Protein AF-A0A699R259-F1 (afdb_monomer_lite)

pLDDT: mean 78.9, std 12.75, range [42.56, 92.12]

Foldseek 3Di:
DPPPPPVCDLLNQPDPPDDNVVSVVVLVPADPLLNVLNVCCVPPVVCNVVVVPDPPRDDRCVVVVPCVVDDPVVNVCVCVVCVPVVVVVVVVVVVD

Sequence (96 aa):
LAGATLIAPVVNYWWPNFPSTLSSKEYSKQFVHDKWSLWVAHHLPSLTYWWNTRTWLPPHSVIAHSPDVLSPQDRKLVPIFTAGRAGVEEQVRQQG

Structure (mmCIF, N/CA/C/O backbone):
data_AF-A0A699R259-F1
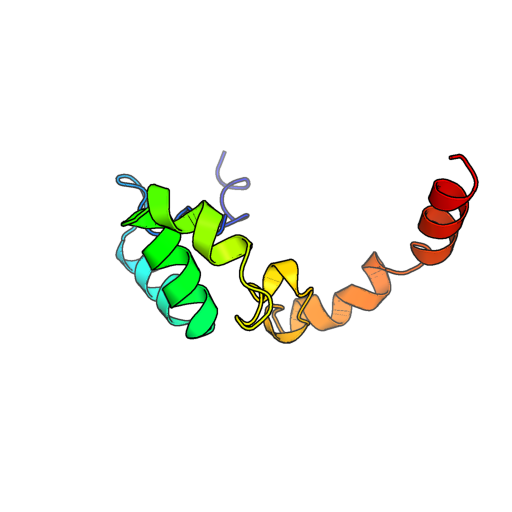#
_entry.id   AF-A0A699R259-F1
#
loop_
_atom_site.group_PDB
_atom_site.id
_atom_site.type_symbol
_atom_site.label_atom_id
_atom_site.label_alt_id
_atom_site.label_comp_id
_atom_site.label_asym_id
_atom_site.label_entity_id
_atom_site.label_seq_id
_atom_site.pdbx_PDB_ins_code
_atom_site.Cartn_x
_atom_site.Cartn_y
_atom_site.Cartn_z
_atom_site.occupancy
_atom_site.B_iso_or_equiv
_atom_site.auth_seq_id
_atom_site.auth_comp_id
_atom_site.auth_asym_id
_atom_site.auth_atom_id
_atom_site.pdbx_PDB_model_num
ATOM 1 N N . LEU A 1 1 ? 16.574 -9.266 18.065 1.00 44.75 1 LEU A N 1
ATOM 2 C CA . LEU A 1 1 ? 15.522 -9.593 17.075 1.00 44.75 1 LEU A CA 1
ATOM 3 C C . LEU A 1 1 ? 14.781 -8.311 16.651 1.00 44.75 1 LEU A C 1
ATOM 5 O O . LEU A 1 1 ? 13.594 -8.183 16.890 1.00 44.75 1 LEU A O 1
ATOM 9 N N . ALA A 1 2 ? 15.487 -7.326 16.082 1.00 47.66 2 ALA A N 1
ATOM 10 C CA . ALA A 1 2 ? 14.927 -6.009 15.719 1.00 47.66 2 ALA A CA 1
ATOM 11 C C . ALA A 1 2 ? 15.024 -5.712 14.206 1.00 47.66 2 ALA A C 1
ATOM 13 O O . ALA A 1 2 ? 14.713 -4.614 13.765 1.00 47.66 2 ALA A O 1
ATOM 14 N N . GLY A 1 3 ? 15.480 -6.693 13.417 1.00 42.56 3 GLY A N 1
ATOM 15 C CA . GLY A 1 3 ? 15.744 -6.544 11.982 1.00 42.56 3 GLY A CA 1
ATOM 16 C C . GLY A 1 3 ? 14.664 -7.109 11.054 1.00 42.56 3 GLY A C 1
ATOM 17 O O . GLY A 1 3 ? 14.7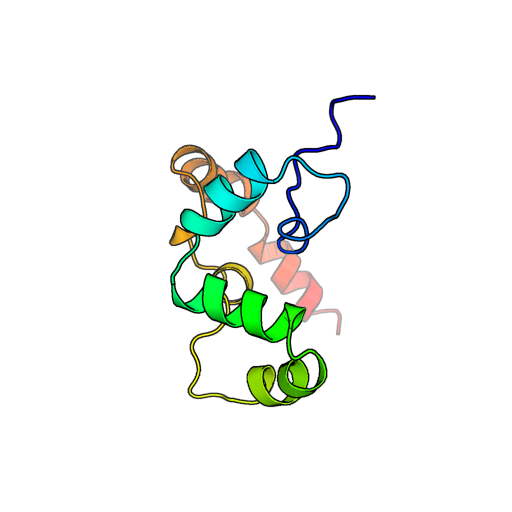94 -6.967 9.849 1.00 42.56 3 GLY A O 1
ATOM 18 N N . ALA A 1 4 ? 13.606 -7.739 11.579 1.00 46.62 4 ALA A N 1
ATOM 19 C CA . ALA A 1 4 ? 12.558 -8.369 10.762 1.00 46.62 4 ALA A CA 1
ATOM 20 C C . ALA A 1 4 ? 11.317 -7.476 10.534 1.00 46.62 4 ALA A C 1
ATOM 22 O O . ALA A 1 4 ? 10.376 -7.886 9.863 1.00 46.62 4 ALA A O 1
ATOM 23 N N . THR A 1 5 ? 11.284 -6.262 11.092 1.00 45.62 5 THR A N 1
ATOM 24 C CA . THR A 1 5 ? 10.029 -5.509 11.297 1.00 45.62 5 THR A CA 1
ATOM 25 C C . THR A 1 5 ? 9.686 -4.490 10.201 1.00 45.62 5 THR A C 1
ATOM 27 O O . THR A 1 5 ? 8.698 -3.776 10.336 1.00 45.62 5 THR A O 1
ATOM 30 N N . LEU A 1 6 ? 10.460 -4.386 9.115 1.00 48.62 6 LEU A N 1
ATOM 31 C CA . LEU A 1 6 ? 10.230 -3.374 8.066 1.00 48.62 6 LEU A CA 1
ATOM 32 C C . LEU A 1 6 ? 9.876 -3.947 6.690 1.00 48.62 6 LEU A C 1
ATOM 34 O O . LEU A 1 6 ? 10.013 -3.265 5.682 1.00 48.62 6 LEU A O 1
ATOM 38 N N . ILE A 1 7 ? 9.305 -5.149 6.638 1.00 49.66 7 ILE A N 1
ATOM 39 C CA . ILE A 1 7 ? 8.251 -5.370 5.647 1.00 49.66 7 ILE A CA 1
ATOM 40 C C . ILE A 1 7 ? 7.007 -4.851 6.349 1.00 49.66 7 ILE A C 1
ATOM 42 O O . ILE A 1 7 ? 6.450 -5.568 7.164 1.00 49.66 7 ILE A O 1
ATOM 46 N N . ALA A 1 8 ? 6.648 -3.579 6.174 1.00 54.44 8 ALA A N 1
ATOM 47 C CA . ALA A 1 8 ? 5.375 -3.078 6.682 1.00 54.44 8 ALA A CA 1
ATOM 48 C C . ALA A 1 8 ? 4.294 -3.656 5.762 1.00 54.44 8 ALA A C 1
ATOM 50 O O . ALA A 1 8 ? 4.140 -3.159 4.643 1.00 54.44 8 ALA A O 1
ATOM 51 N N . PRO A 1 9 ? 3.590 -4.740 6.140 1.00 56.47 9 PRO A N 1
ATOM 52 C CA . PRO A 1 9 ? 2.539 -5.227 5.279 1.00 56.47 9 PRO A CA 1
ATOM 53 C C . PRO A 1 9 ? 1.436 -4.165 5.260 1.00 56.47 9 PRO A C 1
ATOM 55 O O . PRO A 1 9 ? 1.206 -3.465 6.249 1.00 56.47 9 PRO A O 1
ATOM 58 N N . VAL A 1 10 ? 0.716 -4.076 4.146 1.00 61.16 10 VAL A N 1
ATOM 59 C CA . VAL A 1 10 ? -0.376 -3.109 3.939 1.00 61.16 10 VAL A CA 1
ATOM 60 C C . VAL A 1 10 ? -1.484 -3.221 5.018 1.00 61.16 10 VAL A C 1
ATOM 62 O O . VAL A 1 10 ? -2.322 -2.340 5.171 1.00 61.16 10 VAL A O 1
ATOM 65 N N . VAL A 1 11 ? -1.465 -4.290 5.820 1.00 62.34 11 VAL A N 1
ATOM 66 C CA . VAL A 1 11 ? -2.400 -4.570 6.921 1.00 62.34 11 VAL A CA 1
ATOM 67 C C . VAL A 1 11 ? -2.002 -3.972 8.278 1.00 62.34 11 VAL A C 1
ATOM 69 O O . VAL A 1 11 ? -2.792 -4.035 9.216 1.00 62.34 11 VAL A O 1
ATOM 72 N N . ASN A 1 12 ? -0.803 -3.396 8.422 1.00 72.19 12 ASN A N 1
ATOM 73 C CA . ASN A 1 12 ? -0.277 -3.007 9.738 1.00 72.19 12 ASN A CA 1
ATOM 74 C C . ASN A 1 12 ? -0.866 -1.693 10.293 1.00 72.19 12 ASN A C 1
ATOM 76 O O . ASN A 1 12 ? -0.547 -1.283 11.407 1.00 72.19 12 ASN A O 1
ATOM 80 N N . TYR A 1 13 ? -1.727 -1.009 9.531 1.00 78.31 13 TYR A N 1
ATOM 81 C CA . TYR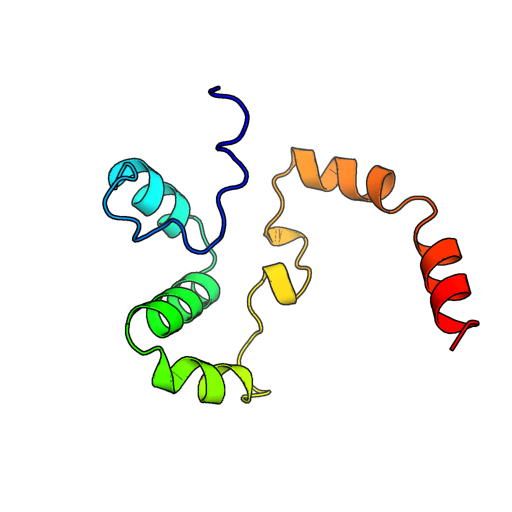 A 1 13 ? -2.230 0.311 9.916 1.00 78.31 13 TYR A CA 1
ATOM 82 C C . TYR A 1 13 ? -3.133 0.304 11.156 1.00 78.31 13 TYR A C 1
ATOM 84 O O . TYR A 1 13 ? -3.150 1.286 11.898 1.00 78.31 13 TYR A O 1
ATOM 92 N N . TRP A 1 14 ? -3.819 -0.813 11.409 1.00 82.31 14 TRP A N 1
ATOM 93 C CA . TRP A 1 14 ? -4.798 -0.963 12.491 1.00 82.31 14 TRP A CA 1
ATOM 94 C C . TRP A 1 14 ? -4.406 -2.020 13.535 1.00 82.31 14 TRP A C 1
ATOM 96 O O . TRP A 1 14 ? -5.255 -2.488 14.292 1.00 82.31 14 TRP A O 1
ATOM 106 N N . TRP A 1 15 ? -3.133 -2.430 13.596 1.00 83.50 15 TRP A N 1
ATOM 107 C CA . TRP A 1 15 ? -2.682 -3.366 14.628 1.00 83.50 15 TRP A CA 1
ATOM 108 C C . TRP A 1 15 ? -2.650 -2.702 16.014 1.00 83.50 15 TRP A C 1
ATOM 110 O O . TRP A 1 15 ? -1.985 -1.680 16.180 1.00 83.50 15 TRP A O 1
ATOM 120 N N . PRO A 1 16 ? -3.297 -3.295 17.038 1.00 76.19 16 PRO A N 1
ATOM 121 C CA . PRO A 1 16 ? -3.467 -2.657 18.346 1.00 76.19 16 PRO A CA 1
ATOM 122 C C . PRO A 1 16 ? -2.150 -2.429 19.105 1.00 76.19 16 PRO A C 1
ATOM 124 O O . PRO A 1 16 ? -2.073 -1.528 19.932 1.00 76.19 16 PRO A O 1
ATOM 127 N N . ASN A 1 17 ? -1.106 -3.211 18.810 1.00 81.31 17 ASN A N 1
ATOM 128 C CA . ASN A 1 17 ? 0.208 -3.116 19.459 1.00 81.31 17 ASN A CA 1
ATOM 129 C C . ASN A 1 17 ? 1.252 -2.351 18.621 1.00 81.31 17 ASN A C 1
ATOM 131 O O . ASN A 1 17 ? 2.431 -2.346 18.973 1.00 81.31 17 ASN A O 1
ATOM 135 N N . PHE A 1 18 ? 0.856 -1.741 17.497 1.00 80.81 18 PHE A N 1
ATOM 136 C CA . PHE A 1 18 ? 1.765 -0.993 16.629 1.00 80.81 18 PHE A CA 1
ATOM 137 C C . PHE A 1 18 ? 1.668 0.520 16.899 1.00 80.81 18 PHE A C 1
ATOM 139 O O . PHE A 1 18 ? 0.567 1.016 17.148 1.00 80.81 18 PHE A O 1
ATOM 146 N N . PRO A 1 19 ? 2.777 1.287 16.846 1.00 84.19 19 PRO A N 1
ATOM 147 C CA . PRO A 1 19 ? 2.739 2.728 17.085 1.00 84.19 19 PRO A CA 1
ATOM 148 C C . PRO A 1 19 ? 1.786 3.449 16.118 1.00 84.19 19 PRO A C 1
ATOM 150 O O . PRO A 1 19 ? 2.088 3.611 14.934 1.00 84.19 19 PRO A O 1
ATOM 153 N N . SER A 1 20 ? 0.650 3.922 16.641 1.00 80.06 20 SER A N 1
ATOM 154 C CA . SER A 1 20 ? -0.435 4.539 15.858 1.00 80.06 20 SER A CA 1
ATOM 155 C C . SER A 1 20 ? -0.000 5.796 15.098 1.00 80.06 20 SER A C 1
ATOM 157 O O . SER A 1 20 ? -0.518 6.107 14.025 1.00 80.06 20 SER A O 1
ATOM 159 N N . THR A 1 21 ? 0.984 6.519 15.630 1.00 85.31 21 THR A N 1
ATOM 160 C CA . THR A 1 21 ? 1.576 7.707 15.004 1.00 85.31 21 THR A CA 1
ATOM 161 C C . THR A 1 21 ? 2.370 7.354 13.750 1.00 85.31 21 THR A C 1
ATOM 163 O O . THR A 1 21 ? 2.276 8.055 12.741 1.00 85.31 21 THR A O 1
ATOM 166 N N . LEU A 1 22 ? 3.124 6.252 13.793 1.00 84.00 22 LEU A N 1
ATOM 167 C CA . LEU A 1 22 ? 3.899 5.759 12.662 1.00 84.00 22 LEU A CA 1
ATOM 168 C C . LEU A 1 22 ? 2.965 5.193 11.591 1.00 84.00 22 LEU A C 1
ATOM 170 O O . LEU A 1 22 ? 3.085 5.569 10.427 1.00 84.00 22 LEU A O 1
ATOM 174 N N . SER A 1 23 ? 1.998 4.353 11.978 1.00 82.81 23 SER A N 1
ATOM 175 C CA . SER A 1 23 ? 1.034 3.804 11.021 1.00 82.81 23 SER A CA 1
ATOM 176 C C . SER A 1 23 ? 0.210 4.895 10.348 1.00 82.81 23 SER A C 1
ATOM 178 O O . SER A 1 23 ? 0.095 4.880 9.128 1.00 82.81 23 SER A O 1
ATOM 180 N N . SER A 1 24 ? -0.295 5.882 11.091 1.00 82.94 24 SER A N 1
ATOM 181 C CA . SER A 1 24 ? -1.067 6.989 10.506 1.00 82.94 24 SER A CA 1
ATOM 182 C C . SER A 1 24 ? -0.229 7.825 9.536 1.00 82.94 24 SER A C 1
ATOM 184 O O . SER A 1 24 ? -0.711 8.224 8.474 1.00 82.94 24 SER A O 1
ATOM 186 N N . LYS A 1 25 ? 1.048 8.061 9.866 1.00 85.88 25 LYS A N 1
ATOM 187 C CA . LYS A 1 25 ? 1.974 8.791 8.997 1.00 85.88 25 LYS A CA 1
ATOM 188 C C . LYS A 1 25 ? 2.222 8.039 7.695 1.00 85.88 25 LYS A C 1
ATOM 190 O O . LYS A 1 25 ? 2.126 8.646 6.634 1.00 85.88 25 LYS A O 1
ATOM 195 N N . GLU A 1 26 ? 2.503 6.742 7.749 1.00 84.19 26 GLU A N 1
ATOM 196 C CA . GLU A 1 26 ? 2.722 5.950 6.535 1.00 84.19 26 GLU A CA 1
ATOM 197 C C . GLU A 1 26 ? 1.428 5.740 5.736 1.00 84.19 26 GLU A C 1
ATOM 199 O O . GLU A 1 26 ? 1.451 5.839 4.512 1.00 84.19 26 GLU A O 1
ATOM 204 N N . TYR A 1 27 ? 0.286 5.557 6.404 1.00 84.12 27 TYR A N 1
ATOM 205 C CA . TYR A 1 27 ? -1.026 5.485 5.755 1.00 84.12 27 TYR A CA 1
ATOM 206 C C . TYR A 1 27 ? -1.314 6.761 4.964 1.00 84.12 27 TYR A C 1
ATOM 208 O O . TYR A 1 27 ? -1.737 6.707 3.813 1.00 84.12 27 TYR A O 1
ATOM 216 N N . SER A 1 28 ? -1.009 7.932 5.537 1.00 85.00 28 SER A N 1
ATOM 217 C CA . SER A 1 28 ? -1.251 9.221 4.881 1.00 85.00 28 SER A CA 1
ATOM 218 C C . SER A 1 28 ? -0.514 9.376 3.544 1.00 85.00 28 SER A C 1
ATOM 220 O O . SER A 1 28 ? -1.060 10.004 2.631 1.00 85.00 28 SER A O 1
ATOM 222 N N . LYS A 1 29 ? 0.665 8.750 3.406 1.00 86.12 29 LYS A N 1
ATOM 223 C CA . LYS A 1 29 ? 1.506 8.790 2.200 1.00 86.12 29 LYS A CA 1
ATOM 224 C C . LYS A 1 29 ? 0.996 7.912 1.059 1.00 86.12 29 LYS A C 1
ATOM 226 O O . LYS A 1 29 ? 1.442 8.100 -0.068 1.00 86.12 29 LYS A O 1
ATOM 231 N N . GLN A 1 30 ? 0.097 6.962 1.322 1.00 86.06 30 GLN A N 1
ATOM 232 C CA . GLN A 1 30 ? -0.467 6.126 0.265 1.00 86.06 30 GLN A CA 1
ATOM 233 C C . GLN A 1 30 ? -1.330 6.943 -0.702 1.00 86.06 30 GLN A C 1
ATOM 235 O O . GLN A 1 30 ? -1.898 7.987 -0.346 1.00 86.06 30 GLN A O 1
ATOM 240 N N . PHE A 1 31 ? -1.478 6.420 -1.920 1.00 88.69 31 PHE A N 1
ATOM 241 C CA . PHE A 1 31 ? -2.416 6.955 -2.898 1.00 88.69 31 PHE A CA 1
ATOM 242 C C . PHE A 1 31 ? -3.835 6.997 -2.323 1.00 88.69 31 PHE A C 1
ATOM 244 O O . PHE A 1 31 ? -4.221 6.198 -1.468 1.00 88.69 31 PHE A O 1
ATOM 251 N N . VAL A 1 32 ? -4.627 7.974 -2.766 1.00 89.19 32 VAL A N 1
ATOM 252 C CA . VAL A 1 32 ? -5.977 8.183 -2.222 1.00 89.19 32 VAL A CA 1
ATOM 253 C C . VAL A 1 32 ? -6.865 6.959 -2.452 1.00 89.19 32 VAL A C 1
ATOM 255 O O . VAL A 1 32 ? -7.571 6.561 -1.528 1.00 89.19 32 VAL A O 1
ATOM 258 N N . HIS A 1 33 ? -6.810 6.322 -3.627 1.00 87.44 33 HIS A N 1
ATOM 259 C CA . HIS A 1 33 ? -7.621 5.126 -3.891 1.00 87.44 33 HIS A CA 1
ATOM 260 C C . HIS A 1 33 ? -7.145 3.916 -3.079 1.00 87.44 33 HIS A C 1
ATOM 262 O O . HIS A 1 33 ? -7.972 3.157 -2.584 1.00 87.44 33 HIS A O 1
ATOM 268 N N . ASP A 1 34 ? -5.834 3.784 -2.871 1.00 89.25 34 ASP A N 1
ATOM 269 C CA . ASP A 1 34 ? -5.236 2.738 -2.040 1.00 89.25 34 ASP A CA 1
ATOM 270 C C . ASP A 1 34 ? -5.701 2.839 -0.585 1.00 89.25 34 ASP A C 1
ATOM 272 O O . ASP A 1 34 ? -6.090 1.831 0.006 1.00 89.25 34 ASP A O 1
ATOM 276 N N . LYS A 1 35 ? -5.756 4.060 -0.038 1.00 89.75 35 LYS A N 1
ATOM 277 C CA . LYS A 1 35 ? -6.328 4.323 1.291 1.00 89.75 35 LYS A CA 1
ATOM 278 C C . LYS A 1 35 ? -7.778 3.860 1.375 1.00 89.75 35 LYS A C 1
ATOM 280 O O . LYS A 1 35 ? -8.133 3.109 2.278 1.00 89.75 35 LYS A O 1
ATOM 285 N N . TRP A 1 36 ? -8.610 4.256 0.412 1.00 87.81 36 TRP A N 1
ATOM 286 C CA . TRP A 1 36 ? -10.012 3.833 0.368 1.00 87.81 36 TRP A CA 1
ATOM 287 C C . TRP A 1 36 ? -10.159 2.315 0.277 1.00 87.81 36 TRP A C 1
ATOM 289 O O . TRP A 1 36 ? -10.949 1.737 1.020 1.00 87.81 36 TRP A O 1
ATOM 299 N N . SER A 1 37 ? -9.366 1.663 -0.574 1.00 88.44 37 SER A N 1
ATOM 300 C CA . SER A 1 37 ? -9.382 0.207 -0.716 1.00 88.44 37 SER A CA 1
ATOM 301 C C . SER A 1 37 ? -9.063 -0.497 0.606 1.00 88.44 37 SER A C 1
ATOM 303 O O . SER A 1 37 ? -9.709 -1.485 0.949 1.00 88.44 37 SER A O 1
ATOM 305 N N . LEU A 1 38 ? -8.092 0.011 1.366 1.00 87.94 38 LEU A N 1
ATOM 306 C CA . LEU A 1 38 ? -7.700 -0.566 2.653 1.00 87.94 38 LEU A CA 1
ATOM 307 C C . LEU A 1 38 ? -8.706 -0.276 3.755 1.00 87.94 38 LEU A C 1
ATOM 309 O O . LEU A 1 38 ? -8.998 -1.151 4.565 1.00 87.94 38 LEU A O 1
ATOM 313 N N . TRP A 1 39 ? -9.275 0.925 3.754 1.00 88.81 39 TRP A N 1
ATOM 314 C CA . TRP A 1 39 ? -10.338 1.295 4.674 1.00 88.81 39 TRP A CA 1
ATOM 315 C C . TRP A 1 39 ? -11.573 0.403 4.486 1.00 88.81 39 TRP A C 1
ATOM 317 O O . TRP A 1 39 ? -12.092 -0.137 5.463 1.00 88.81 39 TRP A O 1
ATOM 327 N N . VAL A 1 40 ? -11.998 0.177 3.235 1.00 88.38 40 VAL A N 1
ATOM 328 C CA . VAL A 1 40 ? -13.102 -0.741 2.906 1.00 88.38 40 VAL A CA 1
ATOM 329 C C . VAL A 1 40 ? -12.765 -2.160 3.355 1.00 88.38 40 VAL A C 1
ATOM 331 O O . VAL A 1 40 ? -13.587 -2.790 4.014 1.00 88.38 40 VAL A O 1
ATOM 334 N N . ALA A 1 41 ? -11.551 -2.641 3.074 1.00 87.44 41 ALA A N 1
ATOM 335 C CA . ALA A 1 41 ? -11.128 -3.975 3.490 1.00 87.44 41 ALA A CA 1
ATOM 336 C C . ALA A 1 41 ? -11.121 -4.156 5.019 1.00 87.44 41 ALA A C 1
ATOM 338 O O . ALA A 1 41 ? -11.437 -5.241 5.506 1.00 87.44 41 ALA A O 1
ATOM 339 N N . HIS A 1 42 ? -10.782 -3.105 5.771 1.00 87.56 42 HIS A N 1
ATOM 340 C CA . HIS A 1 42 ? -10.716 -3.144 7.229 1.00 87.56 42 HIS A CA 1
ATOM 341 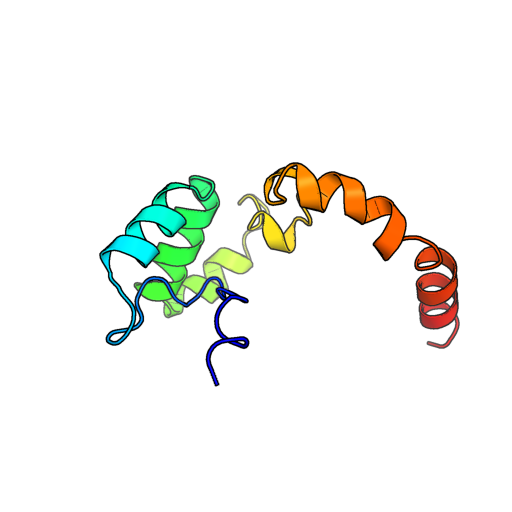C C . HIS A 1 42 ? -12.095 -3.041 7.899 1.00 87.56 42 HIS A C 1
ATOM 343 O O . HIS A 1 42 ? -12.389 -3.802 8.818 1.00 87.56 42 HIS A O 1
ATOM 349 N N . HIS A 1 43 ? -12.950 -2.120 7.446 1.00 88.81 43 HIS A N 1
ATOM 350 C CA . HIS A 1 43 ? -14.228 -1.831 8.108 1.00 88.81 43 HIS A CA 1
ATOM 351 C C . HIS A 1 43 ? -15.426 -2.575 7.513 1.00 88.81 43 HIS A C 1
ATOM 353 O O . HIS A 1 43 ? -16.406 -2.815 8.215 1.00 88.81 43 HIS A O 1
ATOM 359 N N . LEU A 1 44 ? -15.364 -2.942 6.233 1.00 92.12 44 LEU A N 1
ATOM 360 C CA . LEU A 1 44 ? -16.450 -3.592 5.499 1.00 92.12 44 LEU A CA 1
ATOM 361 C C . LEU A 1 44 ? -15.930 -4.859 4.799 1.00 92.12 44 LEU A C 1
ATOM 363 O O . LEU A 1 44 ? -16.013 -4.962 3.574 1.00 92.12 44 LEU A O 1
ATOM 367 N N . PRO A 1 45 ? -15.413 -5.856 5.546 1.00 84.88 45 PRO A N 1
ATOM 368 C CA . PRO A 1 45 ? -14.770 -7.032 4.958 1.00 84.88 45 PRO A CA 1
ATOM 369 C C . PRO A 1 45 ? -15.693 -7.836 4.029 1.00 84.88 45 PRO A C 1
ATOM 371 O O . PRO A 1 45 ? -15.219 -8.456 3.078 1.00 84.88 45 PRO A O 1
ATOM 374 N N . SER A 1 46 ? -17.012 -7.790 4.249 1.00 86.88 46 SER A N 1
ATOM 375 C CA . SER A 1 46 ? -18.011 -8.398 3.360 1.00 86.88 46 SER A CA 1
ATOM 376 C C . SER A 1 46 ? -18.090 -7.724 1.984 1.00 86.88 46 SER A C 1
ATOM 378 O O . SER A 1 46 ? -18.403 -8.380 0.992 1.00 86.88 46 SER A O 1
ATOM 380 N N . LEU A 1 47 ? -17.770 -6.431 1.899 1.00 87.88 47 LEU A N 1
ATOM 381 C CA . LEU A 1 47 ? -17.771 -5.664 0.655 1.00 87.88 47 LEU A CA 1
ATOM 382 C C . LEU A 1 47 ? -16.484 -5.873 -0.154 1.00 87.88 47 LEU A C 1
ATOM 384 O O . LEU A 1 47 ? -16.477 -5.635 -1.360 1.00 87.88 47 LEU A O 1
ATOM 388 N N . THR A 1 48 ? -15.414 -6.365 0.474 1.00 86.38 48 THR A N 1
ATOM 389 C CA . THR A 1 48 ? -14.108 -6.578 -0.165 1.00 86.38 48 THR A CA 1
ATOM 390 C C . THR A 1 48 ? -14.201 -7.470 -1.397 1.00 86.38 48 THR A C 1
ATOM 392 O O . THR A 1 48 ? -13.603 -7.159 -2.426 1.00 86.38 48 THR A O 1
ATOM 395 N N . TYR A 1 49 ? -14.968 -8.562 -1.331 1.00 84.75 49 TYR A N 1
ATOM 396 C CA . TYR A 1 49 ? -15.138 -9.456 -2.479 1.00 84.75 49 TYR A CA 1
ATOM 397 C C . TYR A 1 49 ? -15.799 -8.728 -3.655 1.00 84.75 49 TYR A C 1
ATOM 399 O O . TYR A 1 49 ? -15.266 -8.711 -4.762 1.00 84.75 49 TYR A O 1
ATOM 407 N N . TRP A 1 50 ? -16.915 -8.044 -3.398 1.00 87.06 50 TRP A N 1
ATOM 408 C CA . TRP A 1 50 ? -17.616 -7.266 -4.417 1.00 87.06 50 TRP A CA 1
ATOM 409 C C . TRP A 1 50 ? -16.728 -6.164 -5.014 1.00 87.06 50 TRP A C 1
ATOM 411 O O . TRP A 1 50 ? -16.678 -6.016 -6.235 1.00 87.06 50 TRP A O 1
ATOM 421 N N . TRP A 1 51 ? -15.973 -5.451 -4.175 1.00 85.31 51 TRP A N 1
ATOM 422 C CA . TRP A 1 51 ? -15.042 -4.402 -4.594 1.00 85.31 51 TRP A CA 1
ATOM 423 C C . TRP A 1 51 ? -13.982 -4.929 -5.570 1.00 85.31 51 TRP A C 1
ATOM 425 O O . TRP A 1 51 ? -13.754 -4.327 -6.615 1.00 85.31 51 TRP A O 1
ATOM 435 N N . ASN A 1 52 ? -13.399 -6.099 -5.286 1.00 84.94 52 ASN A N 1
ATOM 436 C CA . ASN A 1 52 ? -12.391 -6.722 -6.150 1.00 84.94 52 ASN A CA 1
ATOM 437 C C . ASN A 1 52 ? -12.961 -7.263 -7.475 1.00 84.94 52 ASN A C 1
ATOM 439 O O . ASN A 1 52 ? -12.217 -7.416 -8.438 1.00 84.94 52 ASN A O 1
ATOM 443 N N . THR A 1 53 ? -14.269 -7.528 -7.564 1.00 86.81 53 THR A N 1
ATOM 444 C CA . THR A 1 53 ? -14.903 -7.978 -8.823 1.00 86.81 53 THR A CA 1
ATOM 445 C C . THR A 1 53 ? -15.220 -6.845 -9.805 1.00 86.81 53 THR A C 1
ATOM 447 O O . THR A 1 53 ? -15.702 -7.101 -10.908 1.00 86.81 53 THR A O 1
ATOM 450 N N . ARG A 1 54 ? -15.008 -5.579 -9.425 1.00 88.56 54 ARG A N 1
ATOM 451 C CA . ARG A 1 54 ? -15.354 -4.419 -10.256 1.00 88.56 54 ARG A CA 1
ATOM 452 C C . ARG A 1 54 ? -14.206 -4.039 -11.184 1.00 88.56 54 ARG A C 1
ATOM 454 O O . ARG A 1 54 ? -13.171 -3.566 -10.742 1.00 88.56 54 ARG A O 1
ATOM 461 N N . THR A 1 55 ? -14.436 -4.172 -12.488 1.00 84.19 55 THR A N 1
ATOM 462 C CA . THR A 1 55 ? -13.454 -3.856 -13.539 1.00 84.19 55 THR A CA 1
ATOM 463 C C . THR A 1 55 ? -13.252 -2.359 -13.778 1.00 84.19 55 THR A C 1
ATOM 465 O O . THR A 1 55 ? -12.246 -1.970 -14.359 1.00 84.19 55 THR A O 1
ATOM 468 N N . TRP A 1 56 ? -14.187 -1.508 -13.343 1.00 86.25 56 TRP A N 1
ATOM 469 C CA . TRP A 1 56 ? -14.090 -0.052 -13.505 1.00 86.25 56 TRP A CA 1
ATOM 470 C C . TRP A 1 56 ? -13.334 0.649 -12.371 1.00 86.25 56 TRP A C 1
ATOM 472 O O . TRP A 1 56 ? -13.082 1.849 -12.459 1.00 86.25 56 TRP A O 1
ATOM 482 N N . LEU A 1 57 ? -13.038 -0.051 -11.271 1.00 85.81 57 LEU A N 1
ATOM 483 C CA . LEU A 1 57 ? -12.277 0.525 -10.169 1.00 85.81 57 LEU A CA 1
ATOM 484 C C . LEU A 1 57 ? -10.783 0.382 -10.468 1.00 85.81 57 LEU A C 1
ATOM 486 O O . LEU A 1 57 ? -10.358 -0.678 -10.930 1.00 85.81 57 LEU A O 1
ATOM 490 N N . PRO A 1 58 ? -9.970 1.414 -10.194 1.00 84.25 58 PRO A N 1
ATOM 491 C CA . PRO A 1 58 ? -8.533 1.283 -10.334 1.00 84.25 58 PRO A CA 1
ATOM 492 C C . PRO A 1 58 ? -8.019 0.217 -9.351 1.00 84.25 58 PRO A C 1
ATOM 494 O O . PRO A 1 58 ? -8.376 0.260 -8.167 1.00 84.25 58 PRO A O 1
ATOM 497 N N . PRO A 1 59 ? -7.185 -0.734 -9.807 1.00 86.00 59 PRO A N 1
ATOM 498 C CA . PRO A 1 59 ? -6.573 -1.711 -8.920 1.00 86.00 59 PRO A CA 1
ATOM 499 C C . PRO A 1 59 ? -5.648 -1.020 -7.916 1.00 86.00 59 PRO A C 1
ATOM 501 O O . PRO A 1 59 ? -5.086 0.043 -8.189 1.00 86.00 59 PRO A O 1
ATOM 504 N N . HIS A 1 60 ? -5.459 -1.648 -6.755 1.00 87.25 60 HIS A N 1
ATOM 505 C CA . HIS A 1 60 ? -4.487 -1.187 -5.765 1.00 87.25 60 HIS A CA 1
ATOM 506 C C . HIS A 1 60 ? -3.102 -1.038 -6.414 1.00 87.25 60 HIS A C 1
ATOM 508 O O . HIS A 1 60 ? -2.691 -1.928 -7.162 1.00 87.25 60 HIS A O 1
ATOM 514 N N . SER A 1 61 ? -2.366 0.043 -6.140 1.00 87.00 61 SER A N 1
ATOM 515 C CA . SER A 1 61 ? -1.141 0.376 -6.895 1.00 87.00 61 SER A CA 1
ATOM 516 C C . SER A 1 61 ? -0.089 -0.736 -6.883 1.00 87.00 61 SER A C 1
ATOM 518 O O . SER A 1 61 ? 0.621 -0.929 -7.867 1.00 87.00 61 SER A O 1
ATOM 520 N N . VAL A 1 62 ? -0.009 -1.495 -5.785 1.00 85.00 62 VAL A N 1
ATOM 521 C CA . VAL A 1 62 ? 0.886 -2.657 -5.662 1.00 85.00 62 VAL A CA 1
ATOM 522 C C . VAL A 1 62 ? 0.465 -3.786 -6.605 1.00 85.00 62 VAL A C 1
ATOM 524 O O . VAL A 1 62 ? 1.305 -4.354 -7.293 1.00 85.00 62 VAL A O 1
ATOM 527 N N . ILE A 1 63 ? -0.836 -4.084 -6.682 1.00 86.12 63 ILE A N 1
ATOM 528 C CA . ILE A 1 63 ? -1.392 -5.109 -7.582 1.00 86.12 63 ILE A CA 1
ATOM 529 C C . ILE A 1 63 ? -1.207 -4.680 -9.040 1.00 86.12 63 ILE A C 1
ATOM 531 O O . ILE A 1 63 ? -0.873 -5.490 -9.902 1.00 86.12 63 ILE A O 1
ATOM 535 N N . ALA A 1 64 ? -1.363 -3.383 -9.305 1.00 87.31 64 ALA A N 1
ATOM 536 C CA . ALA A 1 64 ? -1.116 -2.780 -10.607 1.00 87.31 64 ALA A CA 1
ATOM 537 C C . ALA A 1 64 ? 0.371 -2.775 -11.011 1.00 87.31 64 ALA A C 1
ATOM 539 O O . ALA A 1 64 ? 0.682 -2.341 -12.116 1.00 87.31 64 ALA A O 1
ATOM 540 N N . HIS A 1 65 ? 1.284 -3.214 -10.131 1.00 85.31 65 HIS A N 1
ATOM 541 C CA . HIS A 1 65 ? 2.735 -3.121 -10.316 1.00 85.31 65 HIS A CA 1
ATOM 542 C C . HIS A 1 65 ? 3.190 -1.696 -10.663 1.00 85.31 65 HIS A C 1
ATOM 544 O O . HIS A 1 65 ? 4.114 -1.491 -11.451 1.00 85.31 65 HIS A O 1
ATOM 550 N N . SER A 1 66 ? 2.526 -0.693 -10.078 1.00 86.94 66 SER A N 1
ATOM 551 C CA . SER A 1 66 ? 2.845 0.700 -10.354 1.00 86.94 66 SER A CA 1
ATOM 552 C C . SER A 1 66 ? 4.241 1.033 -9.816 1.00 86.94 66 SER A C 1
ATOM 554 O O . SER A 1 66 ? 4.484 0.881 -8.611 1.00 86.94 66 SER A O 1
ATOM 556 N N . PRO A 1 67 ? 5.159 1.548 -10.658 1.00 84.75 67 PRO A N 1
ATOM 557 C CA . PRO A 1 67 ? 6.473 1.992 -10.203 1.00 84.75 67 PRO A CA 1
ATOM 558 C C . PRO A 1 67 ? 6.364 3.187 -9.250 1.00 84.75 67 PRO A C 1
ATOM 560 O O . PRO A 1 67 ? 7.330 3.509 -8.555 1.00 84.75 67 PRO A O 1
ATOM 563 N N . ASP A 1 68 ? 5.193 3.832 -9.183 1.00 86.75 68 ASP A N 1
ATOM 564 C CA . ASP A 1 68 ? 4.990 5.002 -8.347 1.00 86.75 68 ASP A CA 1
ATOM 565 C C . ASP A 1 68 ? 4.933 4.717 -6.851 1.00 86.75 68 ASP A C 1
ATOM 567 O O . ASP A 1 68 ? 5.205 5.610 -6.051 1.00 86.75 68 ASP A O 1
ATOM 571 N N . VAL A 1 69 ? 4.694 3.459 -6.482 1.00 86.25 69 VAL A N 1
ATOM 572 C CA . VAL A 1 69 ? 4.760 2.987 -5.093 1.00 86.25 69 VAL A CA 1
ATOM 573 C C . VAL A 1 69 ? 6.204 2.916 -4.587 1.00 86.25 69 VAL A C 1
ATOM 575 O O . VAL A 1 69 ? 6.445 2.993 -3.383 1.00 86.25 69 VAL A O 1
ATOM 578 N N . LEU A 1 70 ? 7.177 2.763 -5.489 1.00 86.12 70 LEU A N 1
ATOM 579 C CA . LEU A 1 70 ? 8.573 2.562 -5.121 1.00 86.12 70 LEU A CA 1
ATOM 580 C C . LEU A 1 70 ? 9.250 3.875 -4.737 1.00 86.12 70 LEU A C 1
ATOM 582 O O . LEU A 1 70 ? 9.079 4.908 -5.399 1.00 86.12 70 LEU A O 1
ATOM 586 N N . SER A 1 71 ? 10.110 3.797 -3.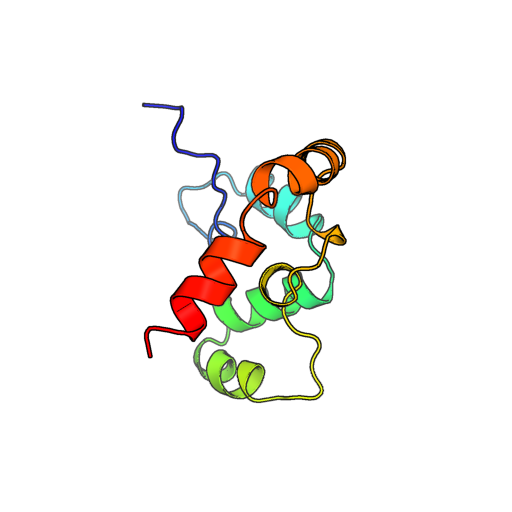720 1.00 85.19 71 SER A N 1
ATOM 587 C CA . SER A 1 71 ? 10.994 4.904 -3.379 1.00 85.19 71 SER A CA 1
ATOM 588 C C . SER A 1 71 ? 11.957 5.205 -4.540 1.00 85.19 71 SER A C 1
ATOM 590 O O . SER A 1 71 ? 12.273 4.320 -5.344 1.00 85.19 71 SER A O 1
ATOM 592 N N . PRO A 1 72 ? 12.493 6.433 -4.642 1.00 86.75 72 PRO A N 1
ATOM 593 C CA . PRO A 1 72 ? 13.450 6.777 -5.695 1.00 86.75 72 PRO A CA 1
ATOM 594 C C . PRO A 1 72 ? 14.701 5.886 -5.723 1.00 86.75 72 PRO A C 1
ATOM 596 O O . PRO A 1 72 ? 15.307 5.713 -6.779 1.00 86.75 72 PRO A O 1
ATOM 599 N N . GLN A 1 73 ? 15.106 5.342 -4.573 1.00 86.50 73 GLN A N 1
ATOM 600 C CA . GLN A 1 73 ? 16.238 4.421 -4.460 1.00 86.50 73 GLN A CA 1
ATOM 601 C C . GLN A 1 73 ? 15.858 3.042 -5.005 1.00 86.50 73 GLN A C 1
ATOM 603 O O . GLN A 1 73 ? 16.577 2.502 -5.842 1.00 86.50 73 GLN A O 1
ATOM 608 N N . ASP A 1 74 ? 14.690 2.530 -4.618 1.00 84.75 74 ASP A N 1
ATOM 609 C CA . ASP A 1 74 ? 14.207 1.215 -5.050 1.00 84.75 74 ASP A CA 1
ATOM 610 C C . ASP A 1 74 ? 13.935 1.176 -6.554 1.00 84.75 74 ASP A C 1
ATOM 612 O O . ASP A 1 74 ? 14.262 0.193 -7.216 1.00 84.75 74 ASP A O 1
ATOM 616 N N . ARG A 1 75 ? 13.436 2.279 -7.131 1.00 88.19 75 ARG A N 1
ATOM 617 C CA . ARG A 1 75 ? 13.255 2.414 -8.587 1.00 88.19 75 ARG A CA 1
ATOM 618 C C . ARG A 1 75 ? 14.548 2.151 -9.364 1.00 88.19 75 ARG A C 1
ATOM 620 O O . ARG A 1 75 ? 14.495 1.568 -10.442 1.00 88.19 75 ARG A O 1
ATOM 627 N N . LYS A 1 76 ? 15.709 2.543 -8.824 1.00 89.25 76 LYS A N 1
ATOM 628 C CA . LYS A 1 76 ? 17.018 2.294 -9.459 1.00 89.25 76 LYS A CA 1
ATOM 629 C C . LYS A 1 76 ? 17.439 0.828 -9.381 1.00 89.25 76 LYS A C 1
ATOM 631 O O . LYS A 1 76 ? 18.230 0.387 -10.208 1.00 89.25 76 LYS A O 1
ATOM 636 N N . LEU A 1 77 ? 16.924 0.085 -8.403 1.00 89.19 77 LEU A N 1
ATOM 637 C CA . LEU A 1 77 ? 17.226 -1.331 -8.208 1.00 89.19 77 LEU A CA 1
ATOM 638 C C . LEU A 1 77 ? 16.321 -2.251 -9.032 1.00 89.19 77 LEU A C 1
ATOM 640 O O . LEU A 1 77 ? 16.713 -3.385 -9.295 1.00 89.19 77 LEU A O 1
ATOM 644 N N . VAL A 1 78 ? 15.151 -1.777 -9.480 1.00 86.38 78 VAL A N 1
ATOM 645 C CA . VAL A 1 78 ? 14.237 -2.529 -10.362 1.00 86.38 78 VAL A CA 1
ATOM 646 C C . VAL A 1 78 ? 14.974 -3.258 -11.493 1.00 86.38 78 VAL A C 1
ATOM 648 O O . VAL A 1 78 ? 14.856 -4.480 -11.534 1.00 86.38 78 VAL A O 1
ATOM 651 N N . PRO A 1 79 ? 15.788 -2.598 -12.349 1.00 86.44 79 PRO A N 1
ATOM 652 C CA . PRO A 1 79 ? 16.474 -3.282 -13.447 1.00 86.44 79 PRO A CA 1
ATOM 653 C C . PRO A 1 79 ? 17.428 -4.390 -12.981 1.00 86.44 79 PRO A C 1
ATOM 655 O O . PRO A 1 79 ? 17.596 -5.376 -13.692 1.00 86.44 79 PRO A O 1
ATOM 658 N N . ILE A 1 80 ? 18.021 -4.259 -11.789 1.00 87.44 80 ILE A N 1
ATOM 659 C CA . ILE A 1 80 ? 18.925 -5.262 -11.207 1.00 87.44 80 ILE A CA 1
ATOM 660 C C . ILE A 1 80 ? 18.130 -6.506 -10.799 1.00 87.44 80 ILE A C 1
ATOM 662 O O . ILE A 1 80 ? 18.533 -7.623 -11.105 1.00 87.44 80 ILE A O 1
ATOM 666 N N . PHE A 1 81 ? 16.977 -6.321 -10.152 1.00 81.75 81 PHE A N 1
ATOM 667 C CA . PHE A 1 81 ? 16.122 -7.426 -9.705 1.00 81.75 81 PHE A CA 1
ATOM 668 C C . PHE A 1 81 ? 15.281 -8.057 -10.822 1.00 81.75 81 PHE A C 1
ATOM 670 O O . PHE A 1 81 ? 14.784 -9.173 -10.663 1.00 81.75 81 PHE A O 1
ATOM 677 N N . THR A 1 82 ? 15.091 -7.361 -11.942 1.00 81.94 82 THR A N 1
ATOM 678 C CA . THR A 1 82 ? 14.394 -7.899 -13.118 1.00 81.94 82 THR A CA 1
ATOM 679 C C . THR A 1 82 ? 15.342 -8.493 -14.160 1.00 81.94 82 THR A C 1
ATOM 681 O O . THR A 1 82 ? 14.878 -9.180 -15.070 1.00 81.94 82 THR A O 1
ATOM 684 N N . ALA A 1 83 ? 16.656 -8.265 -14.050 1.00 79.88 83 ALA A N 1
ATOM 685 C CA . ALA A 1 83 ? 17.642 -8.846 -14.956 1.00 79.88 83 ALA A CA 1
ATOM 686 C C . ALA A 1 83 ? 17.561 -10.385 -14.929 1.00 79.88 83 ALA A C 1
ATOM 688 O O . ALA A 1 83 ? 17.679 -11.008 -13.878 1.00 79.88 83 ALA A O 1
ATOM 689 N N . GLY A 1 84 ? 17.318 -11.004 -16.089 1.00 71.00 84 GLY A N 1
ATOM 690 C CA . GLY A 1 84 ? 17.187 -12.462 -16.235 1.00 71.00 84 GLY A CA 1
ATOM 691 C C . GLY A 1 84 ? 15.795 -13.037 -15.937 1.00 71.00 84 GLY A C 1
ATOM 692 O O . GLY A 1 84 ? 15.554 -14.208 -16.223 1.00 71.00 84 GLY A O 1
ATOM 693 N N . ARG A 1 85 ? 14.848 -12.227 -15.440 1.00 71.81 85 ARG A N 1
ATOM 694 C CA . ARG A 1 85 ? 13.490 -12.687 -15.098 1.00 71.81 85 ARG A CA 1
ATOM 695 C C . ARG A 1 85 ? 12.687 -13.136 -16.324 1.00 71.81 85 ARG A C 1
ATOM 697 O O . ARG A 1 85 ? 11.971 -14.125 -16.239 1.00 71.81 85 ARG A O 1
ATOM 704 N N . ALA A 1 86 ? 12.888 -12.481 -17.471 1.00 66.25 86 ALA A N 1
ATOM 705 C CA . ALA A 1 86 ? 12.222 -12.826 -18.730 1.00 66.25 86 ALA A CA 1
ATOM 706 C C . ALA A 1 86 ? 12.491 -14.278 -19.169 1.00 66.25 86 ALA A C 1
ATOM 708 O O . ALA A 1 86 ? 11.561 -14.984 -19.540 1.00 66.25 86 ALA A O 1
ATOM 709 N N . GLY A 1 87 ? 13.737 -14.755 -19.046 1.00 65.50 87 GLY A N 1
ATOM 710 C CA . GLY A 1 87 ? 14.083 -16.136 -19.402 1.00 65.50 87 GLY A CA 1
ATOM 711 C C . GLY A 1 87 ? 13.461 -17.169 -18.457 1.00 65.50 87 GLY A C 1
ATOM 712 O O . GLY A 1 87 ? 13.033 -18.232 -18.895 1.00 65.50 87 GLY A O 1
ATOM 713 N N . VAL A 1 88 ? 13.347 -16.841 -17.165 1.00 66.50 88 VAL A N 1
ATOM 714 C CA . VAL A 1 88 ? 12.699 -17.712 -16.171 1.00 66.50 88 VAL A CA 1
ATOM 715 C C . VAL A 1 88 ? 11.185 -17.768 -16.392 1.00 66.50 88 VAL A C 1
ATOM 717 O O . VAL A 1 88 ? 10.604 -18.849 -16.357 1.00 66.50 88 VAL A O 1
ATOM 720 N N . GLU A 1 89 ? 10.537 -16.631 -16.652 1.00 69.50 89 GLU A N 1
ATOM 721 C CA . GLU A 1 89 ? 9.091 -16.563 -16.908 1.00 69.50 89 GLU A CA 1
ATOM 722 C C . GLU A 1 89 ? 8.696 -17.286 -18.202 1.00 69.50 89 GLU A C 1
ATOM 724 O O . GLU A 1 89 ? 7.675 -17.977 -18.243 1.00 69.50 89 GLU A O 1
ATOM 729 N N . GLU A 1 90 ? 9.526 -17.189 -19.242 1.00 64.50 90 GLU A N 1
ATOM 730 C CA . GLU A 1 90 ? 9.329 -17.909 -20.498 1.00 64.50 90 GLU A CA 1
ATOM 731 C C . GLU A 1 90 ? 9.482 -19.424 -20.299 1.00 64.50 90 GLU A C 1
ATOM 733 O O . GLU A 1 90 ? 8.635 -20.195 -20.746 1.00 64.50 90 GLU A O 1
ATOM 738 N N . GLN A 1 91 ? 10.479 -19.859 -19.525 1.00 65.94 91 GLN A N 1
ATOM 739 C CA . GLN A 1 91 ? 10.679 -21.270 -19.195 1.00 65.94 91 GLN A CA 1
ATOM 740 C C . GLN A 1 91 ? 9.542 -21.846 -18.330 1.00 65.94 91 GLN A C 1
ATOM 742 O O . GLN A 1 91 ? 9.135 -22.986 -18.541 1.00 65.94 91 GLN A O 1
ATOM 747 N N . VAL A 1 92 ? 8.979 -21.062 -17.403 1.00 66.56 92 VAL A N 1
ATOM 748 C CA . VAL A 1 92 ? 7.806 -21.457 -16.599 1.00 66.56 92 VAL A CA 1
ATOM 749 C C . VAL A 1 92 ? 6.544 -21.568 -17.460 1.00 66.56 92 VAL A C 1
ATOM 751 O O . VAL A 1 92 ? 5.762 -22.494 -17.269 1.00 66.56 92 VAL A O 1
ATOM 754 N N . ARG A 1 93 ? 6.353 -20.677 -18.445 1.00 68.69 93 ARG A N 1
ATOM 755 C CA . ARG A 1 93 ? 5.229 -20.766 -19.397 1.00 68.69 93 ARG A CA 1
ATOM 756 C C . ARG A 1 93 ? 5.314 -21.974 -20.331 1.00 68.69 93 ARG A C 1
ATOM 758 O O . ARG A 1 93 ? 4.275 -22.429 -20.789 1.00 68.69 93 ARG A O 1
ATOM 765 N N . GLN A 1 94 ? 6.519 -22.453 -20.635 1.00 66.88 94 GLN A N 1
ATOM 766 C CA . GLN A 1 94 ? 6.753 -23.579 -21.550 1.00 66.88 94 GLN A CA 1
ATOM 767 C C . GLN A 1 94 ? 6.654 -24.957 -20.869 1.00 66.88 94 GLN A C 1
ATOM 769 O O . GLN A 1 94 ? 6.620 -25.968 -21.561 1.00 66.88 94 GLN A O 1
ATOM 774 N N . GLN A 1 95 ? 6.631 -25.023 -19.531 1.00 62.88 95 GLN A N 1
ATOM 775 C CA . GLN A 1 95 ? 6.550 -26.283 -18.768 1.00 62.88 95 GLN A CA 1
ATOM 776 C C . GLN A 1 95 ? 5.126 -26.638 -18.295 1.00 62.88 95 GLN A C 1
ATOM 778 O O . GLN A 1 95 ? 4.970 -27.533 -17.463 1.00 62.88 95 GLN A O 1
ATOM 783 N N . GLY A 1 96 ? 4.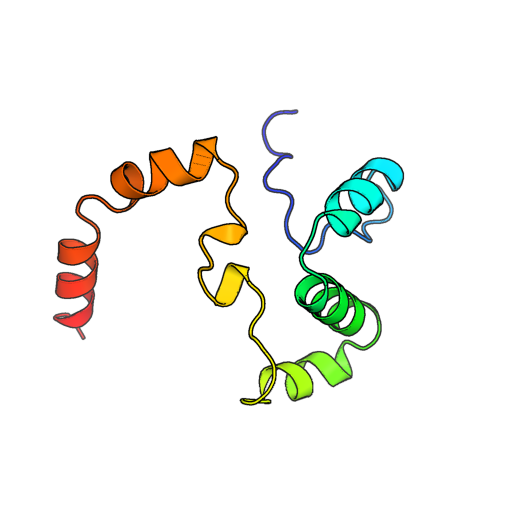107 -25.937 -18.801 1.00 49.03 96 GLY A N 1
ATOM 784 C CA . GLY A 1 96 ? 2.687 -26.179 -18.522 1.00 49.03 96 GLY A CA 1
ATOM 785 C C . GLY A 1 96 ? 1.945 -26.747 -19.719 1.00 49.03 96 GLY A C 1
ATOM 786 O O . GLY A 1 96 ? 2.188 -26.245 -20.839 1.00 49.03 96 GLY A O 1
#

Secondary structure (DSSP, 8-state):
--SSTT---TTGGG-TTS-HHHHHHHHHHS-HHHHHHHHHHHH-HHHHHHHHT-TTSPPPTTTTT-GGGS-HHHHHHHHHHHTTHHHHHHHHHHT-

Organism: Tanacetum cinerariifolium (NCBI:txid118510)

Radius of gyration: 16.98 Å; chains: 1; bounding box: 37×36×41 Å